Protein AF-A0A0K0DVA9-F1 (afdb_monomer)

InterPro domains:
  IPR033122 LETM1-like, ribosome-binding domain [PF07766] (66-154)
  IPR033122 LETM1-like, ribosome-binding domain [PS51758] (6-176)

Solvent-accessible surface area (backbone atoms only — not comparable to full-atom values): 10288 Å² total; per-residue (Å²): 130,87,85,52,63,71,67,64,74,41,54,86,74,47,52,65,68,62,49,42,40,53,51,25,53,49,46,51,54,37,43,71,75,27,40,68,63,52,56,71,66,48,50,64,41,91,93,66,62,67,52,36,56,74,89,70,69,43,78,94,44,44,50,66,63,38,67,89,71,47,52,74,66,50,49,49,37,53,34,56,56,73,67,49,64,74,78,65,34,64,60,53,51,43,53,50,34,51,49,51,50,52,51,48,52,53,46,64,76,63,66,46,70,89,74,53,52,61,65,56,45,52,50,56,32,54,75,62,55,49,81,58,63,68,83,61,51,63,66,58,53,44,50,56,51,49,56,48,57,75,47,43,76,84,40,58,38,92,93,34,37,40,53,40,67,39,46,43,50,43,50,66,33,70,84,129

Mean predicted aligned error: 5.8 Å

Nearest PDB structures (foldseek):
  4iwb-assembly2_B  TM=2.171E-01  e=3.497E+00  Aquifex aeolicus
  7uw5-assembly1_A  TM=2.021E-01  e=6.657E+00  Escherichia coli K-12

Radius of gyration: 16.28 Å; Cα contacts (8 Å, |Δi|>4): 177; chains: 1; bounding box: 36×49×38 Å

Secondary structure (DSSP, 8-state):
----HHHHHTGGG--HHHHHHHHHHHHHHHHHHHHHHHHHTPEEPTT--SSPPGGG--TTTEE---TTTS-HHHHHHHHHHHT--STTHHHHHHHHHHHHHHHHHHHHHHTGGGG--HHHHHHHHHHTT----TT--HHHHHHHHHHHHHHHTTT--TT-HHHHHHHHHHTT----

Structure (mmCIF, N/CA/C/O backbone):
data_AF-A0A0K0DVA9-F1
#
_entry.id   AF-A0A0K0DVA9-F1
#
loop_
_atom_site.group_PDB
_atom_site.id
_atom_site.type_symbol
_atom_site.label_atom_id
_atom_site.label_alt_id
_atom_site.label_comp_id
_atom_site.label_asym_id
_atom_site.label_entity_id
_atom_site.label_seq_id
_atom_site.pdbx_PDB_ins_code
_atom_site.Cartn_x
_atom_site.Cartn_y
_atom_site.Cartn_z
_atom_site.occupancy
_atom_site.B_iso_or_equiv
_atom_site.auth_seq_id
_atom_site.auth_comp_id
_atom_site.auth_asym_id
_atom_site.auth_atom_id
_atom_site.pdbx_PDB_model_num
ATOM 1 N N . MET A 1 1 ? 1.595 18.974 13.730 1.00 38.19 1 MET A N 1
ATOM 2 C CA . MET A 1 1 ? 1.922 19.084 12.291 1.00 38.19 1 MET A CA 1
ATOM 3 C C . MET A 1 1 ? 2.260 20.540 12.033 1.00 38.19 1 MET A C 1
ATOM 5 O O . MET A 1 1 ? 1.351 21.356 12.034 1.00 38.19 1 MET A O 1
ATOM 9 N N . PHE A 1 2 ? 3.544 20.889 11.923 1.00 44.44 2 PHE A N 1
ATOM 10 C CA . PHE A 1 2 ? 3.926 22.247 11.536 1.00 44.44 2 PHE A CA 1
ATOM 11 C C . PHE A 1 2 ? 3.482 22.457 10.085 1.00 44.44 2 PHE A C 1
ATOM 13 O O . PHE A 1 2 ? 4.069 21.904 9.155 1.00 44.44 2 PHE A O 1
ATOM 20 N N . LEU A 1 3 ? 2.392 23.202 9.897 1.00 43.81 3 LEU A N 1
ATOM 21 C CA . LEU A 1 3 ? 2.042 23.794 8.613 1.00 43.81 3 LEU A CA 1
ATOM 22 C C . LEU A 1 3 ? 3.129 24.820 8.314 1.00 43.81 3 LEU A C 1
ATOM 24 O O . LEU A 1 3 ? 3.062 25.955 8.760 1.00 43.81 3 LEU A O 1
ATOM 28 N N . ALA A 1 4 ? 4.170 24.393 7.615 1.00 56.69 4 ALA A N 1
ATOM 29 C CA . ALA A 1 4 ? 5.145 25.290 7.033 1.00 56.69 4 ALA A CA 1
ATOM 30 C C . ALA A 1 4 ? 4.758 25.419 5.551 1.00 56.69 4 ALA A C 1
ATOM 32 O O . ALA A 1 4 ? 5.0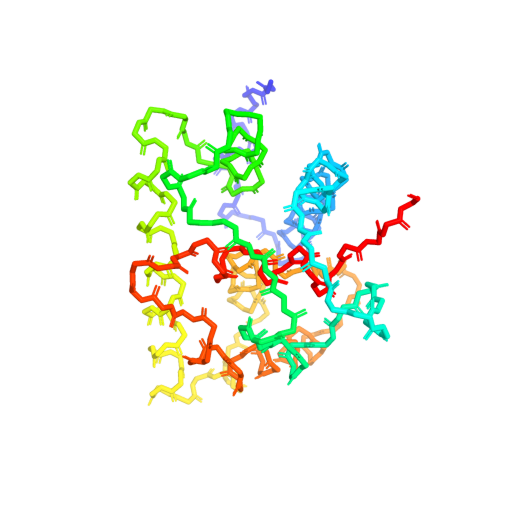95 24.535 4.757 1.00 56.69 4 ALA A O 1
ATOM 33 N N . PRO A 1 5 ? 3.996 26.468 5.169 1.00 53.94 5 PRO A N 1
ATOM 34 C CA . PRO A 1 5 ? 3.362 26.577 3.854 1.00 53.94 5 PRO A CA 1
ATOM 35 C C . PRO A 1 5 ? 4.372 26.452 2.718 1.00 53.94 5 PRO A C 1
ATOM 37 O O . PRO A 1 5 ? 4.086 25.821 1.704 1.00 53.94 5 PRO A O 1
ATOM 40 N N . LYS A 1 6 ? 5.601 26.939 2.944 1.00 53.50 6 LYS A N 1
ATOM 41 C CA . LYS A 1 6 ? 6.734 26.769 2.030 1.00 53.50 6 LYS A CA 1
ATOM 42 C C . LYS A 1 6 ? 6.943 25.308 1.621 1.00 53.50 6 LYS A C 1
ATOM 44 O O . LYS A 1 6 ? 7.202 25.066 0.456 1.00 53.50 6 LYS A O 1
ATOM 49 N N . TYR A 1 7 ? 6.773 24.319 2.501 1.00 53.47 7 TYR A N 1
ATOM 50 C CA . TYR A 1 7 ? 6.950 22.904 2.140 1.00 53.47 7 TYR A CA 1
ATOM 51 C C . TYR A 1 7 ? 5.747 22.281 1.437 1.00 53.47 7 TYR A C 1
ATOM 53 O O . TYR A 1 7 ? 5.920 21.267 0.770 1.00 53.47 7 TYR A O 1
ATOM 61 N N . VAL A 1 8 ? 4.540 22.830 1.601 1.00 55.47 8 VAL A N 1
ATOM 62 C CA . VAL A 1 8 ? 3.338 22.324 0.918 1.00 55.47 8 VAL A CA 1
ATOM 63 C C . VAL A 1 8 ? 3.253 22.926 -0.482 1.00 55.47 8 VAL A C 1
ATOM 65 O O . VAL A 1 8 ? 3.144 22.184 -1.453 1.00 55.47 8 VAL A O 1
ATOM 68 N N . PHE A 1 9 ? 3.416 24.246 -0.598 1.00 55.56 9 PHE A N 1
ATOM 69 C CA . PHE A 1 9 ? 3.362 24.953 -1.878 1.00 55.56 9 PHE A CA 1
ATOM 70 C C . PHE A 1 9 ? 4.538 24.624 -2.804 1.00 55.56 9 PHE A C 1
ATOM 72 O O . PHE A 1 9 ? 4.395 24.710 -4.019 1.00 55.56 9 PHE A O 1
ATOM 79 N N . THR A 1 10 ? 5.686 24.192 -2.269 1.00 66.12 10 THR A N 1
ATOM 80 C CA . THR A 1 10 ? 6.856 23.878 -3.108 1.00 66.12 10 THR A CA 1
ATOM 81 C C . THR A 1 10 ? 6.954 22.427 -3.561 1.00 66.12 10 THR A C 1
ATOM 83 O O . THR A 1 10 ? 7.874 22.117 -4.313 1.00 66.12 10 THR A O 1
ATOM 86 N N . ARG A 1 11 ? 6.039 21.525 -3.164 1.00 62.75 11 ARG A N 1
ATOM 87 C CA . ARG A 1 11 ? 6.163 20.096 -3.529 1.00 62.75 11 ARG A CA 1
ATOM 88 C C . ARG A 1 11 ? 6.167 19.865 -5.033 1.00 62.75 11 ARG A C 1
ATOM 90 O O . ARG A 1 11 ? 6.884 18.990 -5.506 1.00 62.75 11 ARG A O 1
ATOM 97 N N . HIS A 1 12 ? 5.411 20.672 -5.774 1.00 70.19 12 HIS A N 1
ATOM 98 C CA . HIS A 1 12 ? 5.399 20.641 -7.236 1.00 70.19 12 HIS A CA 1
ATOM 99 C C . HIS A 1 12 ? 6.783 20.920 -7.845 1.00 70.19 12 HIS A C 1
ATOM 101 O O . HIS A 1 12 ? 7.108 20.357 -8.884 1.00 70.19 12 HIS A O 1
ATOM 107 N N . PHE A 1 13 ? 7.620 21.706 -7.159 1.00 76.88 13 PHE A N 1
ATOM 108 C CA . PHE A 1 13 ? 8.982 22.057 -7.576 1.00 76.88 13 PHE A CA 1
ATOM 109 C C . PHE A 1 13 ? 10.061 21.138 -6.999 1.00 76.88 13 PHE A C 1
ATOM 111 O O . PHE A 1 13 ? 11.250 21.395 -7.177 1.00 76.88 13 PHE A O 1
ATOM 118 N N . TRP A 1 14 ? 9.696 20.088 -6.261 1.00 84.88 14 TRP A N 1
ATOM 119 C CA . TRP A 1 14 ? 10.706 19.163 -5.763 1.00 84.88 14 TRP A CA 1
ATOM 120 C C . TRP A 1 14 ? 11.313 18.376 -6.918 1.00 84.88 14 TRP A C 1
ATOM 122 O O . TRP A 1 14 ? 10.601 17.928 -7.818 1.00 84.88 14 TRP A O 1
ATOM 132 N N . SER A 1 15 ? 12.625 18.169 -6.863 1.00 89.62 15 SER A N 1
ATOM 133 C CA . SER A 1 15 ? 13.293 17.176 -7.697 1.00 89.62 15 SER A CA 1
ATOM 134 C C . SER A 1 15 ? 12.797 15.768 -7.344 1.00 89.62 15 SER A C 1
ATOM 136 O O . SER A 1 15 ? 12.274 15.537 -6.246 1.00 89.62 15 SER A O 1
ATOM 138 N N . THR A 1 16 ? 12.954 14.814 -8.263 1.00 90.44 16 THR A N 1
ATOM 139 C CA . THR A 1 16 ? 12.576 13.412 -8.025 1.00 90.44 16 THR A CA 1
ATOM 140 C C . THR A 1 16 ? 13.248 12.820 -6.778 1.00 90.44 16 THR A C 1
ATOM 142 O O . THR A 1 16 ? 12.508 12.285 -5.953 1.00 90.44 16 THR A O 1
ATOM 145 N N . PRO A 1 17 ? 14.565 13.008 -6.529 1.00 91.75 17 PRO A N 1
ATOM 146 C CA . PRO A 1 17 ? 15.204 12.493 -5.314 1.00 91.75 17 PRO A CA 1
ATOM 147 C C . PRO A 1 17 ? 14.587 13.047 -4.024 1.00 91.75 17 PRO A C 1
ATOM 149 O O . PRO A 1 17 ? 14.239 12.293 -3.124 1.00 91.75 17 PRO A O 1
ATOM 152 N N . LYS A 1 18 ? 14.339 14.361 -3.950 1.00 91.38 18 LYS A N 1
ATOM 153 C CA . LYS A 1 18 ? 13.722 14.978 -2.762 1.00 91.38 18 LYS A CA 1
ATOM 154 C C . LYS A 1 18 ? 12.281 14.508 -2.548 1.00 91.38 18 LYS A C 1
ATOM 156 O O . LYS A 1 18 ? 11.826 14.341 -1.418 1.00 91.38 18 LYS A O 1
ATOM 161 N N . TYR A 1 19 ? 11.540 14.318 -3.639 1.00 91.81 19 TYR A N 1
ATOM 162 C CA . TYR A 1 19 ? 10.183 13.781 -3.594 1.00 91.81 19 TYR A CA 1
ATOM 163 C C . TYR A 1 19 ? 10.160 12.342 -3.074 1.00 91.81 19 TYR A C 1
ATOM 165 O O . TYR A 1 19 ? 9.355 12.022 -2.198 1.00 91.81 19 TYR A O 1
ATOM 173 N N . LYS A 1 20 ? 11.075 11.510 -3.575 1.00 94.75 20 LYS A N 1
ATOM 174 C CA . LYS A 1 20 ? 11.264 10.129 -3.146 1.00 94.75 20 LYS A CA 1
ATOM 175 C C . LYS A 1 20 ? 11.619 10.042 -1.671 1.00 94.75 20 LYS A C 1
ATOM 177 O O . LYS A 1 20 ? 10.892 9.388 -0.933 1.00 94.75 20 LYS A O 1
ATOM 182 N N . GLU A 1 21 ? 12.642 10.777 -1.243 1.00 94.81 21 GLU A N 1
ATOM 183 C CA . GLU A 1 21 ? 13.087 10.859 0.149 1.00 94.81 21 GLU A CA 1
ATOM 184 C C . GLU A 1 21 ? 11.936 11.233 1.091 1.00 94.81 21 GLU A C 1
ATOM 186 O O . GLU A 1 21 ? 11.711 10.599 2.123 1.00 94.81 21 GLU A O 1
ATOM 191 N N . PHE A 1 22 ? 11.157 12.255 0.730 1.00 93.31 22 PHE A N 1
ATOM 192 C CA . PHE A 1 22 ? 10.027 12.671 1.549 1.00 93.31 22 PHE A CA 1
ATOM 193 C C . PHE A 1 22 ? 8.982 11.556 1.697 1.00 93.31 22 PHE A C 1
ATOM 195 O O . PHE A 1 22 ? 8.474 11.323 2.799 1.00 93.31 22 PHE A O 1
ATOM 202 N N . LEU A 1 23 ? 8.633 10.880 0.600 1.00 94.62 23 LEU A N 1
ATOM 203 C CA . LEU A 1 23 ? 7.619 9.830 0.622 1.00 94.62 23 LEU A CA 1
ATOM 204 C C . LEU A 1 23 ? 8.115 8.549 1.295 1.00 94.62 23 LEU A C 1
ATOM 206 O O . LEU A 1 23 ? 7.348 7.969 2.065 1.00 94.62 23 LEU A O 1
ATOM 210 N N . SER A 1 24 ? 9.371 8.146 1.088 1.00 95.75 24 SER A N 1
ATOM 211 C CA . SER A 1 24 ? 9.970 6.999 1.779 1.00 95.75 24 SER A CA 1
ATOM 212 C C . SER A 1 24 ? 9.996 7.234 3.288 1.00 95.75 24 SER A C 1
ATOM 214 O O . SER A 1 24 ? 9.497 6.409 4.053 1.00 95.75 24 SER A O 1
ATOM 216 N N . ASN A 1 25 ? 10.457 8.409 3.729 1.00 94.94 25 ASN A N 1
ATOM 217 C CA . ASN A 1 25 ? 10.484 8.774 5.147 1.00 94.94 25 ASN A CA 1
ATOM 218 C C . ASN A 1 25 ? 9.075 8.813 5.748 1.00 94.94 25 ASN A C 1
ATOM 220 O O . ASN A 1 25 ? 8.851 8.364 6.875 1.00 94.94 25 ASN A O 1
ATOM 224 N N . ASN A 1 26 ? 8.096 9.313 4.989 1.00 94.56 26 ASN A N 1
ATOM 225 C CA . ASN A 1 26 ? 6.705 9.302 5.417 1.00 94.56 26 ASN A CA 1
ATOM 226 C C . ASN A 1 26 ? 6.162 7.872 5.578 1.00 94.56 26 ASN A C 1
ATOM 228 O O . ASN A 1 26 ? 5.518 7.591 6.588 1.00 94.56 26 ASN A O 1
ATOM 232 N N . LEU A 1 27 ? 6.435 6.970 4.629 1.00 95.06 27 LEU A N 1
ATOM 233 C CA . LEU A 1 27 ? 6.021 5.567 4.712 1.00 95.06 27 LEU A CA 1
ATOM 234 C C . LEU A 1 27 ? 6.652 4.864 5.912 1.00 95.06 27 LEU A C 1
ATOM 236 O O . LEU A 1 27 ? 5.926 4.228 6.674 1.00 95.06 27 LEU A O 1
ATOM 240 N N . ILE A 1 28 ? 7.960 5.026 6.120 1.00 93.44 28 ILE A N 1
ATOM 241 C CA . ILE A 1 28 ? 8.683 4.444 7.260 1.00 93.44 28 ILE A CA 1
ATOM 242 C C . ILE A 1 28 ? 8.073 4.936 8.574 1.00 93.44 28 ILE A C 1
ATOM 244 O O . ILE A 1 28 ? 7.666 4.128 9.407 1.00 93.44 28 ILE A O 1
ATOM 248 N N . SER A 1 29 ? 7.914 6.253 8.728 1.00 93.88 29 SER A N 1
ATOM 249 C CA . SER A 1 29 ? 7.354 6.856 9.942 1.00 93.88 29 SER A CA 1
ATOM 250 C C . SER A 1 29 ? 5.936 6.355 10.244 1.00 93.88 29 SER A C 1
ATOM 252 O O . SER A 1 29 ? 5.616 6.024 11.391 1.00 93.88 29 SER A O 1
ATOM 254 N N . LYS A 1 30 ? 5.070 6.263 9.224 1.00 93.75 30 LYS A N 1
ATOM 255 C CA . LYS A 1 30 ? 3.702 5.746 9.392 1.00 93.75 30 LYS A CA 1
ATOM 256 C C . LYS A 1 30 ? 3.669 4.257 9.692 1.00 93.75 30 LYS A C 1
ATOM 258 O O . LYS A 1 30 ? 2.843 3.843 10.501 1.00 93.75 30 LYS A O 1
ATOM 263 N N . SER A 1 31 ? 4.563 3.486 9.088 1.00 92.00 31 SER A N 1
ATOM 264 C CA . SER A 1 31 ? 4.685 2.051 9.338 1.00 92.00 31 SER A CA 1
ATOM 265 C C . SER A 1 31 ? 5.120 1.800 10.780 1.00 92.00 31 SER A C 1
ATOM 267 O O . SER A 1 31 ? 4.398 1.148 11.526 1.00 92.00 31 SER A O 1
ATOM 269 N N . GLN A 1 32 ? 6.200 2.440 11.236 1.00 90.94 32 GLN A N 1
ATOM 270 C CA . GLN A 1 32 ? 6.688 2.333 12.618 1.00 90.94 32 GLN A CA 1
ATOM 271 C C . GLN A 1 32 ? 5.629 2.726 13.659 1.00 90.94 32 GLN A C 1
ATOM 273 O O . GLN A 1 32 ? 5.500 2.078 14.690 1.00 90.94 32 GLN A O 1
ATOM 278 N N . SER A 1 33 ? 4.831 3.761 13.378 1.00 93.31 33 SER A N 1
ATOM 279 C CA . SER A 1 33 ? 3.822 4.257 14.325 1.00 93.31 33 SER A CA 1
ATOM 280 C C . SER A 1 33 ? 2.599 3.344 14.478 1.00 93.31 33 SER A C 1
ATOM 282 O O . SER A 1 33 ? 1.816 3.527 15.414 1.00 93.31 33 SER A O 1
ATOM 284 N N . HIS A 1 34 ? 2.339 2.445 13.522 1.00 94.69 34 HIS A N 1
ATOM 285 C CA . HIS A 1 34 ? 1.040 1.768 13.419 1.00 94.69 34 HIS A CA 1
ATOM 286 C C . HIS A 1 34 ? 1.122 0.261 13.164 1.00 94.69 34 HIS A C 1
ATOM 288 O O . HIS A 1 34 ? 0.149 -0.435 13.448 1.00 94.69 34 HIS A O 1
ATOM 294 N N . PHE A 1 35 ? 2.251 -0.265 12.682 1.00 92.81 35 PHE A N 1
ATOM 295 C CA . PHE A 1 35 ? 2.398 -1.688 12.379 1.00 92.81 35 PHE A CA 1
ATOM 296 C C . PHE A 1 35 ? 2.176 -2.566 13.600 1.00 92.81 35 PHE A C 1
ATOM 298 O O . PHE A 1 35 ? 1.404 -3.505 13.494 1.00 92.81 35 PHE A O 1
ATOM 305 N N . THR A 1 36 ? 2.746 -2.245 14.763 1.00 91.56 36 THR A N 1
ATOM 306 C CA . THR A 1 36 ? 2.579 -3.069 15.973 1.00 91.56 36 THR A CA 1
ATOM 307 C C . THR A 1 36 ? 1.105 -3.295 16.317 1.00 91.56 36 THR A C 1
ATOM 309 O O . THR A 1 36 ? 0.672 -4.436 16.466 1.00 91.56 36 THR A O 1
ATOM 312 N N . SER A 1 37 ? 0.311 -2.220 16.359 1.00 93.00 37 SER A N 1
ATOM 313 C CA . SER A 1 37 ? -1.125 -2.293 16.652 1.00 93.00 37 SER A CA 1
ATOM 314 C C . SER A 1 37 ? -1.930 -2.990 15.556 1.00 93.00 37 SER A C 1
ATOM 316 O O . SER A 1 37 ? -2.931 -3.637 15.839 1.00 93.00 37 SER A O 1
ATOM 318 N N . LEU A 1 38 ? -1.529 -2.850 14.291 1.00 95.12 38 LEU A N 1
ATOM 319 C CA . LEU A 1 38 ? -2.232 -3.498 13.185 1.00 95.12 38 LEU A CA 1
ATOM 320 C C . LEU A 1 38 ? -1.882 -4.988 13.115 1.00 95.12 38 LEU A C 1
ATOM 322 O O . LEU A 1 38 ? -2.770 -5.811 12.933 1.00 95.12 38 LEU A O 1
ATOM 326 N N . LEU A 1 39 ? -0.625 -5.363 13.334 1.00 93.12 39 LEU A N 1
ATOM 327 C CA . LEU A 1 39 ? -0.155 -6.748 13.314 1.00 93.12 39 LEU A CA 1
ATOM 328 C C . LEU A 1 39 ? -0.681 -7.579 14.487 1.00 93.12 39 LEU A C 1
ATOM 330 O O . LEU A 1 39 ? -0.858 -8.789 14.328 1.00 93.12 39 LEU A O 1
ATOM 334 N N . SER A 1 40 ? -0.945 -6.963 15.643 1.00 91.12 40 SER A N 1
ATOM 335 C CA . SER A 1 40 ? -1.552 -7.655 16.788 1.00 91.12 40 SER A CA 1
ATOM 336 C C . SER A 1 40 ? -3.000 -8.082 16.522 1.00 91.12 40 SER A C 1
ATOM 338 O O . SER A 1 40 ? -3.456 -9.069 17.092 1.00 91.12 40 SER A O 1
ATOM 340 N N . SER A 1 41 ? -3.698 -7.395 15.609 1.00 87.88 41 SER A N 1
ATOM 341 C CA . SER A 1 41 ? -5.081 -7.709 15.214 1.00 87.88 41 SER A CA 1
ATOM 342 C C . SER A 1 41 ? -5.214 -8.826 14.165 1.00 87.88 41 SER A C 1
ATOM 344 O O . SER A 1 41 ? -6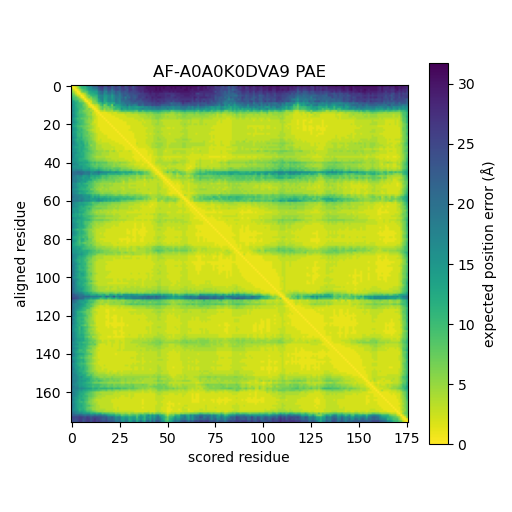.325 -9.245 13.851 1.00 87.88 41 SER A O 1
ATOM 346 N N . ILE A 1 42 ? -4.100 -9.328 13.616 1.00 89.69 42 ILE A N 1
ATOM 347 C CA . ILE A 1 42 ? -4.094 -10.326 12.536 1.00 89.69 42 ILE A CA 1
ATOM 348 C C . ILE A 1 42 ? -3.806 -11.714 13.103 1.00 89.69 42 ILE A C 1
ATOM 350 O O . ILE A 1 42 ? -2.807 -11.916 13.803 1.00 89.69 42 ILE A O 1
ATOM 354 N N . LYS A 1 43 ? -4.618 -12.699 12.7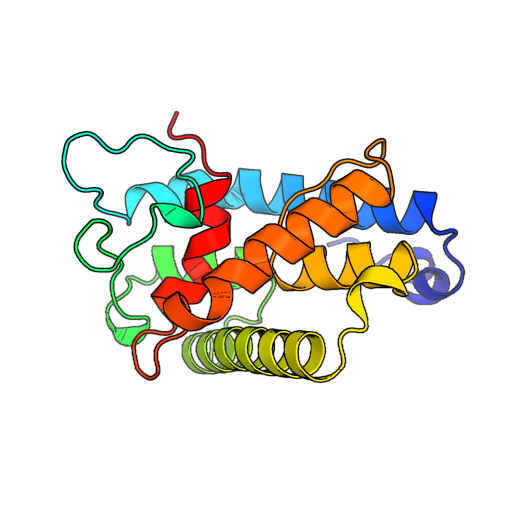06 1.00 89.12 43 LYS A N 1
ATOM 355 C CA . LYS A 1 43 ? -4.344 -14.117 12.973 1.00 89.12 43 LYS A CA 1
ATOM 356 C C . LYS A 1 43 ? -3.773 -14.774 11.720 1.00 89.12 43 LYS A C 1
ATOM 358 O O . LYS A 1 43 ? -4.392 -14.747 10.657 1.00 89.12 43 LYS A O 1
ATOM 363 N N . LEU A 1 44 ? -2.586 -15.355 11.860 1.00 89.19 44 LEU A N 1
ATOM 364 C CA . LEU A 1 44 ? -1.913 -16.112 10.808 1.00 89.19 44 LEU A CA 1
ATOM 365 C C . LEU A 1 44 ? -2.103 -17.601 11.075 1.00 89.19 44 LEU A C 1
ATOM 367 O O . LEU A 1 44 ? -2.088 -18.027 12.231 1.00 89.19 44 LEU A O 1
ATOM 371 N N . LYS A 1 45 ? -2.271 -18.385 10.013 1.00 87.94 45 LYS A N 1
ATOM 372 C CA . LYS A 1 45 ? -2.223 -19.842 10.108 1.00 87.94 45 LYS A CA 1
ATOM 373 C C . LYS A 1 45 ? -0.825 -20.302 10.542 1.00 87.94 45 LYS A C 1
ATOM 375 O O . LYS A 1 45 ? 0.172 -19.644 10.243 1.00 87.94 45 LYS A O 1
ATOM 380 N N . GLU A 1 46 ? -0.761 -21.440 11.229 1.00 81.06 46 GLU A N 1
ATOM 381 C CA . GLU A 1 46 ? 0.495 -22.069 11.644 1.00 81.06 46 GLU A CA 1
ATOM 382 C C . GLU A 1 46 ? 1.473 -22.230 10.468 1.00 81.06 46 GLU A C 1
ATOM 384 O O . GLU A 1 46 ? 1.083 -22.605 9.360 1.00 81.06 46 GLU A O 1
ATOM 389 N N . GLY A 1 47 ? 2.747 -21.921 10.718 1.00 82.75 47 GLY A N 1
ATOM 390 C CA . GLY A 1 47 ? 3.830 -21.995 9.733 1.00 82.75 47 GLY A CA 1
ATOM 391 C C . GLY A 1 47 ? 4.075 -20.717 8.925 1.00 82.75 47 GLY A C 1
ATOM 392 O O . GLY A 1 47 ? 5.108 -20.627 8.268 1.00 82.75 47 GLY A O 1
ATOM 393 N N . LEU A 1 48 ? 3.189 -19.716 8.989 1.00 86.94 48 LEU A N 1
ATOM 394 C CA . LEU A 1 48 ? 3.438 -18.411 8.373 1.00 86.94 48 LEU A CA 1
ATOM 395 C C . LEU A 1 48 ? 4.085 -17.446 9.363 1.00 86.94 48 LEU A C 1
ATOM 397 O O . LEU A 1 48 ? 3.556 -17.184 10.444 1.00 86.94 48 LEU A O 1
ATOM 401 N N . SER A 1 49 ? 5.210 -16.871 8.953 1.00 87.12 49 SER A N 1
ATOM 402 C CA . SER A 1 49 ? 5.880 -15.776 9.644 1.00 87.12 49 SER A CA 1
ATOM 403 C C . SER A 1 49 ? 5.830 -14.510 8.796 1.00 87.12 49 SER A C 1
ATOM 405 O O . SER A 1 49 ? 5.681 -14.548 7.577 1.00 87.12 49 SER A O 1
ATOM 407 N N . LEU A 1 50 ? 5.905 -13.366 9.468 1.00 89.19 50 LEU A N 1
ATOM 408 C CA . LEU A 1 50 ? 6.002 -12.072 8.806 1.00 89.19 50 LEU A CA 1
ATOM 409 C C . LEU A 1 50 ? 7.479 -11.740 8.530 1.00 89.19 50 LEU A C 1
ATOM 411 O O . LEU A 1 50 ? 8.323 -12.096 9.357 1.00 89.19 50 LEU A O 1
ATOM 415 N N . PRO A 1 51 ? 7.794 -11.017 7.442 1.00 91.50 51 PRO A N 1
ATOM 416 C CA . PRO A 1 51 ? 6.881 -10.570 6.386 1.00 91.50 51 PRO A CA 1
ATOM 417 C C . PRO A 1 51 ? 6.467 -11.710 5.438 1.00 91.50 51 PRO A C 1
ATOM 419 O O . PRO A 1 51 ? 7.272 -12.574 5.101 1.00 91.50 51 PRO A O 1
ATOM 422 N N . ILE A 1 52 ? 5.216 -11.684 4.972 1.00 91.50 52 ILE A N 1
ATOM 423 C CA . ILE A 1 52 ? 4.652 -12.700 4.064 1.00 91.50 52 ILE A CA 1
ATOM 424 C C . ILE A 1 52 ? 4.779 -12.220 2.616 1.00 91.50 52 ILE A C 1
ATOM 426 O O . ILE A 1 52 ? 4.469 -11.066 2.316 1.00 91.50 52 ILE A O 1
ATOM 430 N N . LYS A 1 53 ? 5.176 -13.093 1.683 1.00 90.19 53 LYS A N 1
ATOM 431 C CA . LYS A 1 53 ? 5.198 -12.731 0.255 1.00 90.19 53 LYS A CA 1
ATOM 432 C C . LYS A 1 53 ? 3.783 -12.505 -0.267 1.00 90.19 53 LYS A C 1
ATOM 434 O O . LYS A 1 53 ? 2.866 -13.245 0.083 1.00 90.19 53 LYS A O 1
ATOM 439 N N . VAL A 1 54 ? 3.597 -11.562 -1.194 1.00 89.75 54 VAL A N 1
ATOM 440 C CA . VAL A 1 54 ? 2.262 -11.266 -1.762 1.00 89.75 54 VAL A CA 1
ATOM 441 C C . VAL A 1 54 ? 1.609 -12.525 -2.357 1.00 89.75 54 VAL A C 1
ATOM 443 O O . VAL A 1 54 ? 0.408 -12.739 -2.221 1.00 89.75 54 VAL A O 1
ATOM 446 N N . SER A 1 55 ? 2.414 -13.414 -2.945 1.00 88.75 55 SER A N 1
ATOM 447 C CA . SER A 1 55 ? 1.985 -14.702 -3.507 1.00 88.75 55 SER A CA 1
ATOM 448 C C . SER A 1 55 ? 1.388 -15.693 -2.497 1.00 88.75 55 SER A C 1
ATOM 450 O O . SER A 1 55 ? 0.647 -16.598 -2.885 1.00 88.75 55 SER A O 1
ATOM 452 N N . GLU A 1 56 ? 1.747 -15.570 -1.220 1.00 89.06 56 GLU A N 1
ATOM 453 C CA . GLU A 1 56 ? 1.360 -16.483 -0.135 1.00 89.06 56 GLU A CA 1
ATOM 454 C C . GLU A 1 56 ? 0.096 -16.010 0.601 1.00 89.06 56 GLU A C 1
ATOM 456 O O . GLU A 1 56 ? -0.530 -16.787 1.328 1.00 89.06 56 GLU A O 1
ATOM 461 N N . ILE A 1 57 ? -0.315 -14.760 0.367 1.00 89.38 57 ILE A N 1
ATOM 462 C CA . ILE A 1 57 ? -1.501 -14.145 0.963 1.00 89.38 57 ILE A CA 1
ATOM 463 C C . ILE A 1 57 ? -2.762 -14.743 0.333 1.00 89.38 57 ILE A C 1
ATOM 465 O O . ILE A 1 57 ? -3.049 -14.565 -0.852 1.00 89.38 57 ILE A O 1
ATOM 469 N N . LYS A 1 58 ? -3.527 -15.469 1.150 1.00 85.00 58 LYS A N 1
ATOM 470 C CA . LYS A 1 58 ? -4.792 -16.121 0.790 1.00 85.00 58 LYS A CA 1
ATOM 471 C C . LYS A 1 58 ? -5.754 -16.055 1.979 1.00 85.00 58 LYS A C 1
ATOM 473 O O . LYS A 1 58 ? -5.302 -16.097 3.122 1.00 85.00 58 LYS A O 1
ATOM 478 N N . ASP A 1 59 ? -7.063 -16.032 1.720 1.00 79.25 59 ASP A N 1
ATOM 479 C CA . ASP A 1 59 ? -8.097 -15.952 2.777 1.00 79.25 59 ASP A CA 1
ATOM 480 C C . ASP A 1 59 ? -8.032 -17.111 3.771 1.00 79.25 59 ASP A C 1
ATOM 482 O O . ASP A 1 59 ? -8.360 -16.964 4.941 1.00 79.25 59 ASP A O 1
ATOM 486 N N . ASN A 1 60 ? -7.606 -18.285 3.307 1.00 84.75 60 ASN A N 1
ATOM 487 C CA . ASN A 1 60 ? -7.524 -19.484 4.136 1.00 84.75 60 ASN A CA 1
ATOM 488 C C . ASN A 1 60 ? -6.297 -19.511 5.062 1.00 84.75 60 ASN A C 1
ATOM 490 O O . ASN A 1 60 ? -6.187 -20.397 5.910 1.00 84.75 60 ASN A O 1
ATOM 494 N N . ASN A 1 61 ? -5.369 -18.574 4.877 1.00 87.94 61 ASN A N 1
ATOM 495 C CA . ASN A 1 61 ? -4.095 -18.521 5.580 1.00 87.94 61 ASN A CA 1
ATOM 496 C C . ASN A 1 61 ? -3.991 -17.313 6.519 1.00 87.94 61 ASN A C 1
ATOM 498 O O . ASN A 1 61 ? -3.166 -17.320 7.435 1.00 87.94 61 ASN A O 1
ATOM 502 N N . ILE A 1 62 ? -4.797 -16.275 6.281 1.00 89.81 62 ILE A N 1
ATOM 503 C CA . ILE A 1 62 ? -4.731 -15.001 6.992 1.00 89.81 62 ILE A CA 1
ATOM 504 C C . ILE A 1 62 ? -6.146 -14.538 7.307 1.00 89.81 62 ILE A C 1
ATOM 506 O O . ILE A 1 62 ? -6.948 -14.315 6.403 1.00 89.81 62 ILE A O 1
ATOM 510 N N . PHE A 1 63 ? -6.424 -14.338 8.592 1.00 90.44 63 PHE A N 1
ATOM 511 C CA . PHE A 1 63 ? -7.713 -13.848 9.060 1.00 90.44 63 PHE A CA 1
ATOM 512 C C . PHE A 1 63 ? -7.589 -12.389 9.490 1.00 90.44 63 PHE A C 1
ATOM 514 O O . PHE A 1 63 ? -6.844 -12.057 10.419 1.00 90.44 63 PHE A O 1
ATOM 521 N N . ILE A 1 64 ? -8.341 -11.533 8.803 1.00 92.25 64 ILE A N 1
ATOM 522 C CA . ILE A 1 64 ? -8.486 -10.105 9.079 1.00 92.25 64 ILE A CA 1
ATOM 523 C C . ILE A 1 64 ? -9.984 -9.829 9.180 1.00 92.25 64 ILE A C 1
ATOM 525 O O . ILE A 1 64 ? -10.737 -10.219 8.288 1.00 92.25 64 ILE A O 1
ATOM 529 N N . SER A 1 65 ? -10.412 -9.181 10.262 1.00 93.44 65 SER A N 1
ATOM 530 C CA . SER A 1 65 ? -11.814 -8.794 10.452 1.00 93.44 65 SER A CA 1
ATOM 531 C C . SER A 1 65 ? -12.281 -7.842 9.350 1.00 93.44 65 SER A C 1
ATOM 533 O O . SER A 1 65 ? -11.485 -7.067 8.804 1.00 93.44 65 SER A O 1
ATOM 535 N N . LYS A 1 66 ? -13.579 -7.847 9.045 1.00 95.81 66 LYS A N 1
ATOM 536 C CA . LYS A 1 66 ? -14.161 -6.819 8.169 1.00 95.81 66 LYS A CA 1
ATOM 537 C C . LYS A 1 66 ? -14.078 -5.450 8.833 1.00 95.81 66 LYS A C 1
ATOM 539 O O . LYS A 1 66 ? -14.000 -5.358 10.055 1.00 95.81 66 LYS A O 1
ATOM 544 N N . LEU A 1 67 ? -14.121 -4.379 8.042 1.00 96.69 67 LEU A N 1
ATOM 545 C CA . LEU A 1 67 ? -13.984 -3.011 8.555 1.00 96.69 67 LEU A CA 1
ATOM 546 C C . LEU A 1 67 ? -15.036 -2.664 9.623 1.00 96.69 67 LEU A C 1
ATOM 548 O O . LEU A 1 67 ? -14.728 -1.951 10.571 1.00 96.69 67 LEU A O 1
ATOM 552 N N . GLU A 1 68 ? -16.255 -3.180 9.492 1.00 95.06 68 GLU A N 1
ATOM 553 C CA . GLU A 1 68 ? -17.367 -2.983 10.428 1.00 95.06 68 GLU A CA 1
ATOM 554 C C . GLU A 1 68 ? -17.195 -3.746 11.748 1.00 95.06 68 GLU A C 1
ATOM 556 O O . GLU A 1 68 ? -17.794 -3.381 12.755 1.00 95.06 68 GLU A O 1
ATOM 561 N N . GLU A 1 69 ? -16.380 -4.799 11.736 1.00 95.44 69 GLU A N 1
ATOM 562 C CA . GLU A 1 69 ? -16.129 -5.690 12.873 1.00 95.44 69 GLU A CA 1
ATOM 563 C C . GLU A 1 69 ? -14.845 -5.311 13.628 1.00 95.44 69 GLU A C 1
ATOM 565 O O . GLU A 1 69 ? -14.567 -5.852 14.698 1.00 95.44 69 GLU A O 1
ATOM 570 N N . MET A 1 70 ? -14.040 -4.400 13.072 1.00 95.56 70 MET A N 1
ATOM 571 C CA . MET A 1 70 ? -12.813 -3.922 13.702 1.00 95.56 70 MET A CA 1
ATOM 572 C C .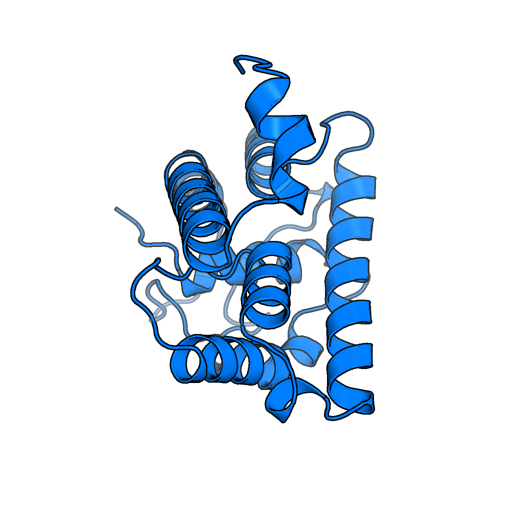 MET A 1 70 ? -13.115 -3.067 14.929 1.00 95.56 70 MET A C 1
ATOM 574 O O . MET A 1 70 ? -13.997 -2.204 14.922 1.00 95.56 70 MET A O 1
ATOM 578 N N . ASP A 1 71 ? -12.310 -3.240 15.974 1.00 94.75 71 ASP A N 1
ATOM 579 C CA . ASP A 1 71 ? -12.379 -2.357 17.128 1.00 94.75 71 ASP A CA 1
ATOM 580 C C . ASP A 1 71 ? -11.896 -0.930 16.788 1.00 94.75 71 ASP A C 1
ATOM 582 O O . ASP A 1 71 ? -11.246 -0.656 15.771 1.00 94.75 71 ASP A O 1
ATOM 586 N N . ARG A 1 72 ? -12.214 0.022 17.673 1.00 93.88 72 ARG A N 1
ATOM 587 C CA . ARG A 1 72 ? -11.883 1.442 17.471 1.00 93.88 72 ARG A CA 1
ATOM 588 C C . ARG A 1 72 ? -10.380 1.700 17.366 1.00 93.88 72 ARG A C 1
ATOM 590 O O . ARG A 1 72 ? -9.983 2.619 16.650 1.00 93.88 72 ARG A O 1
ATOM 597 N N . ASN A 1 73 ? -9.559 0.935 18.081 1.00 94.62 73 ASN A N 1
ATOM 598 C CA . ASN A 1 73 ? -8.111 1.093 18.073 1.00 94.62 73 ASN A CA 1
ATOM 599 C C . ASN A 1 73 ? -7.528 0.618 16.734 1.00 94.62 73 ASN A C 1
ATOM 601 O O . ASN A 1 73 ? -6.770 1.349 16.094 1.00 94.62 73 ASN A O 1
ATOM 605 N N . GLN A 1 74 ? -7.955 -0.552 16.260 1.00 95.38 74 GLN A N 1
ATOM 606 C CA . GLN A 1 74 ? -7.593 -1.089 14.951 1.00 95.38 74 GLN A CA 1
ATOM 607 C C . GLN A 1 74 ? -7.991 -0.122 13.825 1.00 95.38 74 GLN A C 1
ATOM 609 O O . GLN A 1 74 ? -7.149 0.262 13.008 1.00 95.38 74 GLN A O 1
ATOM 614 N N . LEU A 1 75 ? -9.238 0.365 13.835 1.00 96.62 75 LEU A N 1
ATOM 615 C CA . LEU A 1 75 ? -9.720 1.359 12.871 1.00 96.62 75 LEU A CA 1
ATOM 616 C C . LEU A 1 75 ? -8.913 2.655 12.920 1.00 96.62 75 LEU A C 1
ATOM 618 O O . LEU A 1 75 ? -8.540 3.192 11.875 1.00 96.62 75 LEU A O 1
ATOM 622 N N . TYR A 1 76 ? -8.620 3.164 14.119 1.00 96.56 76 TYR A N 1
ATOM 623 C CA . TYR A 1 76 ? -7.806 4.364 14.289 1.00 96.56 76 TYR A CA 1
ATOM 624 C C . TYR A 1 76 ? -6.438 4.200 13.622 1.00 96.56 76 TYR A C 1
ATOM 626 O O . TYR A 1 76 ? -6.046 5.043 12.808 1.00 96.56 76 TYR A O 1
ATOM 634 N N . HIS A 1 77 ? -5.735 3.109 13.923 1.00 97.31 77 HIS A N 1
ATOM 635 C CA . HIS A 1 77 ? -4.416 2.847 13.363 1.00 97.31 77 HIS A CA 1
ATOM 636 C C . HIS A 1 77 ? -4.458 2.671 11.846 1.00 97.31 77 HIS A C 1
ATOM 638 O O . HIS A 1 77 ? -3.604 3.228 11.155 1.00 97.31 77 HIS A O 1
ATOM 644 N N . LEU A 1 78 ? -5.478 1.997 11.312 1.00 97.56 78 LEU A N 1
ATOM 645 C CA . LEU A 1 78 ? -5.629 1.806 9.872 1.00 97.56 78 LEU A CA 1
ATOM 646 C C . LEU A 1 78 ? -5.890 3.143 9.162 1.00 97.56 78 LEU A C 1
ATOM 648 O O . LEU A 1 78 ? -5.234 3.474 8.171 1.00 97.56 78 LEU A O 1
ATOM 652 N N . LEU A 1 79 ? -6.775 3.976 9.716 1.00 97.81 79 LEU A N 1
ATOM 653 C CA . LEU A 1 79 ? -7.040 5.326 9.215 1.00 97.81 79 LEU A CA 1
ATOM 654 C C . LEU A 1 79 ? -5.786 6.200 9.238 1.00 97.81 79 LEU A C 1
ATOM 656 O O . LEU A 1 79 ? -5.507 6.895 8.261 1.00 97.81 79 LEU A O 1
ATOM 660 N N . ARG A 1 80 ? -5.014 6.186 10.333 1.00 96.38 80 ARG A N 1
ATOM 661 C CA . ARG A 1 80 ? -3.780 6.981 10.434 1.00 96.38 80 ARG A CA 1
ATOM 662 C C . ARG A 1 80 ? -2.681 6.464 9.507 1.00 96.38 80 ARG A C 1
ATOM 664 O O . ARG A 1 80 ? -1.985 7.290 8.911 1.00 96.38 80 ARG A O 1
ATOM 671 N N . PHE A 1 81 ? -2.568 5.148 9.335 1.00 96.56 81 PHE A N 1
ATOM 672 C CA . PHE A 1 81 ? -1.642 4.521 8.394 1.00 96.56 81 PHE A CA 1
ATOM 673 C C . PHE A 1 81 ? -1.919 4.981 6.958 1.00 96.56 81 PHE A C 1
ATOM 675 O O . PHE A 1 81 ? -1.021 5.465 6.265 1.00 96.56 81 PHE A O 1
ATOM 682 N N . TYR A 1 82 ? -3.191 4.979 6.551 1.00 96.69 82 TYR A N 1
ATOM 683 C CA . TYR A 1 82 ? -3.603 5.517 5.255 1.00 96.69 82 TYR A CA 1
ATOM 684 C C . TYR A 1 82 ? -3.710 7.045 5.205 1.00 96.69 82 TYR A C 1
ATOM 686 O O . TYR A 1 82 ? -3.881 7.591 4.115 1.00 96.69 82 TYR A O 1
ATOM 694 N N . GLN A 1 83 ? -3.497 7.742 6.324 1.00 95.75 83 GLN A N 1
ATOM 695 C CA . GLN A 1 83 ? -3.602 9.201 6.462 1.00 95.75 83 GLN A CA 1
ATOM 696 C C . GLN A 1 83 ? -4.986 9.745 6.078 1.00 95.75 83 GLN A C 1
ATOM 698 O O . GLN A 1 83 ? -5.113 10.821 5.498 1.00 95.75 83 GLN A O 1
ATOM 703 N N . LEU A 1 84 ? -6.031 9.000 6.426 1.00 96.00 84 LEU A N 1
ATOM 704 C CA . LEU A 1 84 ? -7.422 9.360 6.188 1.00 96.00 84 LEU A CA 1
ATOM 705 C C . LEU A 1 84 ? -8.005 10.101 7.393 1.00 96.00 84 LEU A C 1
ATOM 707 O O . LEU A 1 84 ? -7.582 9.932 8.537 1.00 96.00 84 LEU A O 1
ATOM 711 N N . SER A 1 85 ? -8.994 10.953 7.146 1.00 92.00 85 SER A N 1
ATOM 712 C CA . SER A 1 85 ? -9.754 11.618 8.210 1.00 92.00 85 SER A CA 1
ATOM 713 C C . SER A 1 85 ? -10.621 10.597 8.968 1.00 92.00 85 SER A C 1
ATOM 715 O O . SER A 1 85 ? -11.134 9.677 8.334 1.00 92.00 85 SER A O 1
ATOM 717 N N . PRO A 1 86 ? -10.785 10.726 10.300 1.00 89.56 86 PRO A N 1
ATOM 718 C CA . PRO A 1 86 ? -11.579 9.769 11.067 1.00 89.56 86 PRO A CA 1
ATOM 719 C C . PRO A 1 86 ? -13.090 9.938 10.848 1.00 89.56 86 PRO A C 1
ATOM 721 O O . PRO A 1 86 ? -13.849 9.000 11.075 1.00 89.56 86 PRO A O 1
ATOM 724 N N . PHE A 1 87 ? -13.532 11.104 10.364 1.00 91.31 87 PHE A N 1
ATOM 725 C CA . PHE A 1 87 ? -14.928 11.351 10.011 1.00 91.31 87 PHE A CA 1
ATOM 726 C C . PHE A 1 87 ? -15.319 10.500 8.797 1.00 91.31 87 PHE A C 1
ATOM 728 O O . PHE A 1 87 ? -14.695 10.631 7.736 1.00 91.31 87 PHE A O 1
ATOM 735 N N . ASN A 1 88 ? -16.337 9.649 8.962 1.00 92.69 88 ASN A N 1
ATOM 736 C CA . ASN A 1 88 ? -16.747 8.608 8.009 1.00 92.69 88 ASN A CA 1
ATOM 737 C C . ASN A 1 88 ? -15.592 7.661 7.638 1.00 92.69 88 ASN A C 1
ATOM 739 O O . ASN A 1 88 ? -15.368 7.344 6.470 1.00 92.69 88 ASN A O 1
ATOM 743 N N . GLY A 1 89 ? -14.815 7.249 8.646 1.00 94.56 89 GLY A N 1
ATOM 744 C CA . GLY A 1 89 ? -13.581 6.492 8.456 1.00 94.56 89 GLY A CA 1
ATOM 745 C C . GLY A 1 89 ? -13.754 5.174 7.696 1.00 94.56 89 GLY A C 1
ATOM 746 O O . GLY A 1 89 ? -12.999 4.925 6.761 1.00 94.56 89 GLY A O 1
ATOM 747 N N . ILE A 1 90 ? -14.761 4.361 8.043 1.00 96.69 90 ILE A N 1
ATOM 748 C CA . ILE A 1 90 ? -15.032 3.083 7.356 1.00 96.69 90 ILE A CA 1
ATOM 749 C C . ILE A 1 90 ? -15.304 3.323 5.868 1.00 96.69 90 ILE A C 1
ATOM 751 O O . ILE A 1 90 ? -14.656 2.708 5.026 1.00 96.69 90 ILE A O 1
ATOM 755 N N . THR A 1 91 ? -16.183 4.273 5.534 1.00 97.06 91 THR A N 1
ATOM 756 C CA . THR A 1 91 ? -16.482 4.642 4.142 1.00 97.06 91 THR A CA 1
ATOM 757 C C . THR A 1 91 ? -15.216 5.036 3.384 1.00 97.06 91 THR A C 1
ATOM 759 O O . THR A 1 91 ? -14.950 4.498 2.316 1.00 97.06 91 THR A O 1
ATOM 762 N N . LYS A 1 92 ? -14.366 5.886 3.971 1.00 97.25 92 LYS A N 1
ATOM 763 C CA . LYS A 1 92 ? -13.101 6.307 3.344 1.00 97.25 92 LYS A CA 1
ATOM 764 C C . LYS A 1 92 ? -12.102 5.168 3.167 1.00 97.25 92 LYS A C 1
ATOM 766 O O . LYS A 1 92 ? -11.314 5.186 2.225 1.00 97.25 92 LYS A O 1
ATOM 771 N N . LEU A 1 93 ? -12.093 4.196 4.076 1.00 97.94 93 LEU A N 1
ATOM 772 C CA . LEU A 1 93 ? -11.262 3.001 3.947 1.00 97.94 93 LEU A CA 1
ATOM 773 C C . LEU A 1 93 ? -11.754 2.120 2.793 1.00 97.94 93 LEU A C 1
ATOM 775 O O . LEU A 1 93 ? -10.937 1.700 1.976 1.00 97.94 93 LEU A O 1
ATOM 779 N N . LYS A 1 94 ? -13.071 1.928 2.656 1.00 97.88 94 LYS A N 1
ATOM 780 C CA . LYS A 1 94 ? -13.660 1.228 1.504 1.00 97.88 94 LYS A CA 1
ATOM 781 C C . LYS A 1 94 ? -13.336 1.920 0.187 1.00 97.88 94 LYS A C 1
ATOM 783 O O . LYS A 1 94 ? -12.798 1.291 -0.721 1.00 97.88 94 LYS A O 1
ATOM 788 N N . GLU A 1 95 ? -13.561 3.230 0.115 1.00 96.62 95 GLU A N 1
ATOM 789 C CA . GLU A 1 95 ? -13.195 4.053 -1.043 1.00 96.62 95 GLU A CA 1
ATOM 790 C C . GLU A 1 95 ? -11.703 3.934 -1.365 1.00 96.62 95 GLU A C 1
ATOM 792 O O . GLU A 1 95 ? -11.321 3.836 -2.530 1.00 96.62 95 GLU A O 1
ATOM 797 N N . ARG A 1 96 ? -10.839 3.903 -0.341 1.00 97.06 96 ARG A N 1
ATOM 798 C CA . ARG A 1 96 ? -9.396 3.738 -0.529 1.00 97.06 96 ARG A CA 1
ATOM 799 C C . ARG A 1 96 ? -9.050 2.382 -1.135 1.00 97.06 96 ARG A C 1
ATOM 801 O O . ARG A 1 96 ? -8.226 2.341 -2.047 1.00 97.06 96 ARG A O 1
ATOM 808 N N . ALA A 1 97 ? -9.642 1.302 -0.636 1.00 97.62 97 ALA A N 1
ATOM 809 C CA . ALA A 1 97 ? -9.421 -0.038 -1.167 1.00 97.62 97 ALA A CA 1
ATOM 810 C C . ALA A 1 97 ? -9.906 -0.145 -2.619 1.00 97.62 97 ALA A C 1
ATOM 812 O O . ALA A 1 97 ? -9.158 -0.609 -3.481 1.00 97.62 97 ALA A O 1
ATOM 813 N N . LEU A 1 98 ? -11.108 0.369 -2.900 1.00 97.00 98 LEU A N 1
ATOM 814 C CA . LEU A 1 98 ? -11.677 0.412 -4.245 1.00 97.00 98 LEU A CA 1
ATOM 815 C C . LEU A 1 98 ? -10.805 1.238 -5.198 1.00 97.00 98 LEU A C 1
ATOM 817 O O . LEU A 1 98 ? -10.519 0.802 -6.306 1.00 97.00 98 LEU A O 1
ATOM 821 N N . LEU A 1 99 ? -10.316 2.402 -4.765 1.00 96.62 99 LEU A N 1
ATOM 822 C CA . LEU A 1 99 ? 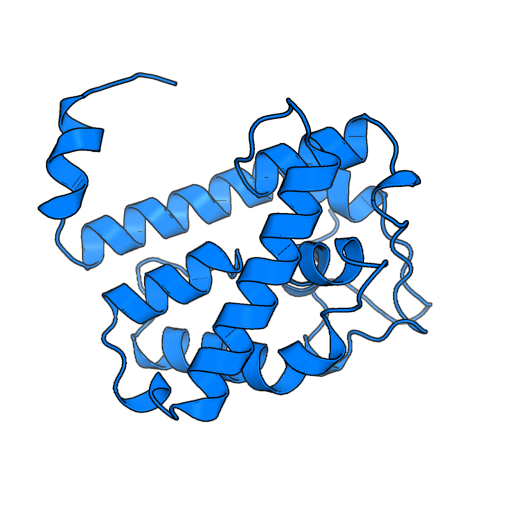-9.429 3.239 -5.573 1.00 96.62 99 LEU A CA 1
ATOM 823 C C . LEU A 1 99 ? -8.132 2.508 -5.936 1.00 96.62 99 LEU A C 1
ATOM 825 O O . LEU A 1 99 ? -7.693 2.594 -7.080 1.00 96.62 99 LEU A O 1
ATOM 829 N N . ILE A 1 100 ? -7.521 1.788 -4.988 1.00 97.19 100 ILE A N 1
ATOM 830 C CA . ILE A 1 100 ? -6.323 0.981 -5.264 1.00 97.19 100 ILE A CA 1
ATOM 831 C C . ILE A 1 100 ? -6.645 -0.101 -6.298 1.00 97.19 100 ILE A C 1
ATOM 833 O O . ILE A 1 100 ? -5.916 -0.232 -7.278 1.00 97.19 100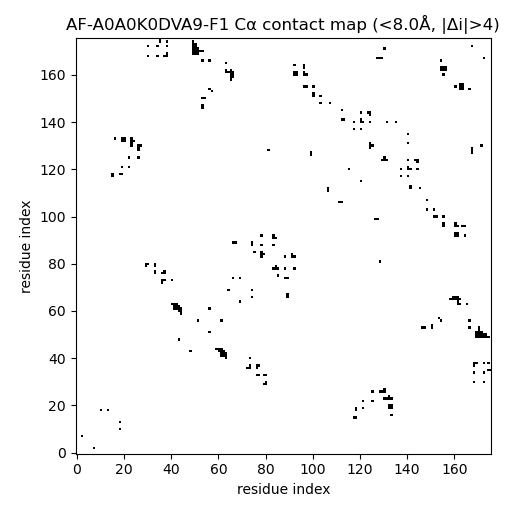 ILE A O 1
ATOM 837 N N . HIS A 1 101 ? -7.760 -0.812 -6.126 1.00 96.69 101 HIS A N 1
ATOM 838 C CA . HIS A 1 101 ? -8.200 -1.840 -7.066 1.00 96.69 101 HIS A CA 1
ATOM 839 C C . HIS A 1 101 ? -8.433 -1.284 -8.480 1.00 96.69 101 HIS A C 1
ATOM 841 O O . HIS A 1 101 ? -7.910 -1.820 -9.456 1.00 96.69 101 HIS A O 1
ATOM 847 N N . CYS A 1 102 ? -9.148 -0.163 -8.601 1.00 95.88 102 CYS A N 1
ATOM 848 C CA . CYS A 1 102 ? -9.377 0.503 -9.880 1.00 95.88 102 CYS A CA 1
ATOM 849 C C . CYS A 1 102 ? -8.064 0.942 -10.540 1.00 95.88 102 CYS A C 1
ATOM 851 O O . CYS A 1 102 ? -7.881 0.732 -11.738 1.00 95.88 102 CYS A O 1
ATOM 853 N N . LEU A 1 103 ? -7.129 1.514 -9.771 1.00 95.06 103 LEU A N 1
ATOM 854 C CA . LEU A 1 103 ? -5.806 1.879 -10.284 1.00 95.06 103 LEU A CA 1
ATOM 855 C C . LEU A 1 103 ? -5.030 0.656 -10.774 1.00 95.06 103 LEU A C 1
ATOM 857 O O . LEU A 1 103 ? -4.393 0.725 -11.822 1.00 95.06 103 LEU A O 1
ATOM 861 N N . ASP A 1 104 ? -5.086 -0.456 -10.045 1.00 95.44 104 ASP A N 1
ATOM 862 C CA . ASP A 1 104 ? -4.429 -1.697 -10.452 1.00 95.44 104 ASP A CA 1
ATOM 863 C C . ASP A 1 104 ? -4.978 -2.211 -11.788 1.00 95.44 104 ASP A C 1
ATOM 865 O O . ASP A 1 104 ? -4.197 -2.565 -12.671 1.00 95.44 104 ASP A O 1
ATOM 869 N N . ASN A 1 105 ? -6.300 -2.183 -11.973 1.00 94.56 105 ASN A N 1
ATOM 870 C CA . ASN A 1 105 ? -6.938 -2.596 -13.225 1.00 94.56 105 ASN A CA 1
ATOM 871 C C . ASN A 1 105 ? -6.568 -1.669 -14.394 1.00 94.56 105 ASN A C 1
ATOM 873 O O . ASN A 1 105 ? -6.243 -2.147 -15.478 1.00 94.56 105 ASN A O 1
ATOM 877 N N . ILE A 1 106 ? -6.551 -0.348 -14.176 1.00 93.88 106 ILE A N 1
ATOM 878 C CA . ILE A 1 106 ? -6.144 0.628 -15.202 1.00 93.88 106 ILE A CA 1
ATOM 879 C C . ILE A 1 106 ? -4.704 0.368 -15.658 1.00 93.88 106 ILE A C 1
ATOM 881 O O . ILE A 1 106 ? -4.420 0.367 -16.855 1.00 93.88 106 ILE A O 1
ATOM 885 N N . ILE A 1 107 ? -3.788 0.136 -14.717 1.00 94.38 107 ILE A N 1
ATOM 886 C CA . ILE A 1 107 ? -2.376 -0.084 -15.040 1.00 94.38 107 ILE A CA 1
ATOM 887 C C . ILE A 1 107 ? -2.185 -1.400 -15.803 1.00 94.38 107 ILE A C 1
ATOM 889 O O . ILE A 1 107 ? -1.450 -1.417 -16.791 1.00 94.38 107 ILE A O 1
ATOM 893 N N . LYS A 1 108 ? -2.866 -2.473 -15.382 1.00 92.19 108 LYS A N 1
ATOM 894 C CA . LYS A 1 108 ? -2.835 -3.773 -16.070 1.00 92.19 108 LYS A CA 1
ATOM 895 C C . LYS A 1 108 ? -3.346 -3.684 -17.504 1.00 92.19 108 LYS A C 1
ATOM 897 O O . LYS A 1 108 ? -2.721 -4.234 -18.397 1.00 92.19 108 LYS A O 1
ATOM 902 N N . ASN A 1 109 ? -4.445 -2.968 -17.729 1.00 90.88 109 ASN A N 1
ATOM 903 C CA . ASN A 1 109 ? -5.063 -2.884 -19.052 1.00 90.88 109 ASN A CA 1
ATOM 904 C C . ASN A 1 109 ? -4.258 -2.019 -20.032 1.00 90.88 109 ASN A C 1
ATOM 906 O O . ASN A 1 109 ? -4.278 -2.272 -21.232 1.00 90.88 109 ASN A O 1
ATOM 910 N N . ASN A 1 110 ? -3.532 -1.017 -19.529 1.00 88.50 110 ASN A N 1
ATOM 911 C CA . ASN A 1 110 ? -2.764 -0.101 -20.372 1.00 88.50 110 ASN A CA 1
ATOM 912 C C . ASN A 1 110 ? -1.317 -0.558 -20.633 1.00 88.50 110 ASN A C 1
ATOM 914 O O . ASN A 1 110 ? -0.622 0.111 -21.392 1.00 88.50 110 ASN A O 1
ATOM 918 N N . ASN A 1 111 ? -0.830 -1.630 -19.985 1.00 76.50 111 ASN A N 1
ATOM 919 C CA . ASN A 1 111 ? 0.566 -2.108 -20.059 1.00 76.50 111 ASN A CA 1
ATOM 920 C C . ASN A 1 111 ? 1.639 -1.009 -19.868 1.00 76.50 111 ASN A C 1
ATOM 922 O O . ASN A 1 111 ? 2.769 -1.131 -20.328 1.00 76.50 111 ASN A O 1
ATOM 926 N N . ASN A 1 112 ? 1.310 0.070 -19.152 1.00 82.94 112 ASN A N 1
ATOM 927 C CA . ASN A 1 112 ? 2.138 1.282 -19.068 1.00 82.94 112 ASN A CA 1
ATOM 928 C C . ASN A 1 112 ? 3.295 1.161 -18.049 1.00 82.94 112 ASN A C 1
ATOM 930 O O . ASN A 1 112 ? 4.048 2.103 -17.846 1.00 82.94 112 ASN A O 1
ATOM 934 N N . ILE A 1 113 ? 3.444 0.032 -17.350 1.00 90.62 113 ILE A N 1
ATOM 935 C CA . ILE A 1 113 ? 4.400 -0.084 -16.230 1.00 90.62 113 ILE A CA 1
ATOM 936 C C . ILE A 1 113 ? 5.850 0.079 -16.702 1.00 90.62 113 ILE A C 1
ATOM 938 O O . ILE A 1 113 ? 6.659 0.709 -16.020 1.00 90.62 113 ILE A O 1
ATOM 942 N N . ASP A 1 114 ? 6.184 -0.475 -17.868 1.00 90.94 114 ASP A N 1
ATOM 943 C CA . ASP A 1 114 ? 7.546 -0.422 -18.406 1.00 90.94 114 ASP A CA 1
ATOM 944 C C . ASP A 1 114 ? 7.927 0.982 -18.899 1.00 90.94 114 ASP A C 1
ATOM 946 O O . ASP A 1 114 ? 9.104 1.334 -18.907 1.00 90.94 114 ASP A O 1
ATOM 950 N N . THR A 1 115 ? 6.935 1.816 -19.214 1.00 91.56 115 THR A N 1
ATOM 951 C CA . THR A 1 115 ? 7.102 3.197 -19.683 1.00 91.56 115 THR A CA 1
ATOM 952 C C . THR A 1 115 ? 6.907 4.253 -18.593 1.00 91.56 115 THR A C 1
ATOM 954 O O . THR A 1 115 ? 7.139 5.434 -18.851 1.00 91.56 115 THR A O 1
ATOM 957 N N . MET A 1 116 ? 6.507 3.869 -17.374 1.00 94.88 116 MET A N 1
ATOM 958 C CA . MET A 1 116 ? 6.376 4.806 -16.253 1.00 94.88 116 MET A CA 1
ATOM 959 C C . MET A 1 116 ? 7.732 5.389 -15.849 1.00 94.88 116 MET A C 1
ATOM 961 O O . MET A 1 116 ? 8.707 4.661 -15.631 1.00 94.88 116 MET A O 1
ATOM 965 N N . ASP A 1 117 ? 7.759 6.711 -15.679 1.00 94.88 117 ASP A N 1
ATOM 966 C CA . ASP A 1 117 ? 8.887 7.400 -15.066 1.00 94.88 117 ASP A CA 1
ATOM 967 C C . ASP A 1 117 ? 8.989 7.105 -13.557 1.00 94.88 117 ASP A C 1
ATOM 969 O O . ASP A 1 117 ? 8.066 6.590 -12.916 1.00 94.88 117 ASP A O 1
ATOM 973 N N . GLU A 1 118 ? 10.140 7.439 -12.967 1.00 95.62 118 GLU A N 1
ATOM 974 C CA . GLU A 1 118 ? 10.411 7.158 -11.555 1.00 95.62 118 GLU A CA 1
ATOM 975 C C . GLU A 1 118 ? 9.408 7.848 -10.618 1.00 95.62 118 GLU A C 1
ATOM 977 O O . GLU A 1 118 ? 8.985 7.268 -9.618 1.00 95.62 118 GLU A O 1
ATOM 982 N N . ARG A 1 119 ? 8.988 9.078 -10.933 1.00 94.25 119 ARG A N 1
ATOM 983 C CA . ARG A 1 119 ? 8.068 9.839 -10.079 1.00 94.25 119 ARG A CA 1
ATOM 984 C C . ARG A 1 119 ? 6.689 9.184 -10.049 1.00 94.25 119 ARG A C 1
ATOM 986 O O . ARG A 1 119 ? 6.086 9.117 -8.974 1.00 94.25 119 ARG A O 1
ATOM 993 N N . GLU A 1 120 ? 6.202 8.698 -11.184 1.00 94.62 120 GLU A N 1
ATOM 994 C CA . GLU A 1 120 ? 4.940 7.970 -11.253 1.00 94.62 120 GLU A CA 1
ATOM 995 C C . GLU A 1 120 ? 5.049 6.628 -10.518 1.00 94.62 120 GLU A C 1
ATOM 997 O O . GLU A 1 120 ? 4.188 6.335 -9.690 1.00 94.62 120 GLU A O 1
ATOM 1002 N N . LEU A 1 121 ? 6.141 5.870 -10.687 1.00 96.88 121 LEU A N 1
ATOM 1003 C CA . LEU A 1 121 ? 6.378 4.633 -9.926 1.00 96.88 121 LEU A CA 1
ATOM 1004 C C . LEU A 1 121 ? 6.352 4.874 -8.408 1.00 96.88 121 LEU A C 1
ATOM 1006 O O . LEU A 1 121 ? 5.604 4.213 -7.686 1.00 96.88 121 LEU A O 1
ATOM 1010 N N . ILE A 1 122 ? 7.093 5.876 -7.922 1.00 96.75 122 ILE A N 1
ATOM 1011 C CA . ILE A 1 122 ? 7.115 6.284 -6.508 1.00 96.75 122 ILE A CA 1
ATOM 1012 C C . ILE A 1 122 ? 5.700 6.586 -6.007 1.00 96.75 122 ILE A C 1
ATOM 1014 O O . ILE A 1 122 ? 5.296 6.143 -4.929 1.00 96.75 122 ILE A O 1
ATOM 1018 N N . LYS A 1 123 ? 4.924 7.347 -6.784 1.00 95.88 123 LYS A N 1
ATOM 1019 C CA . LYS A 1 123 ? 3.550 7.713 -6.434 1.00 95.88 123 LYS A CA 1
ATOM 1020 C C . LYS A 1 123 ? 2.647 6.480 -6.374 1.00 95.88 123 LYS A C 1
ATOM 1022 O O . LYS A 1 123 ? 1.869 6.355 -5.426 1.00 95.88 123 LYS A O 1
ATOM 1027 N N . GLN A 1 124 ? 2.761 5.562 -7.332 1.00 96.69 124 GLN A N 1
ATOM 1028 C CA . GLN A 1 124 ? 1.989 4.318 -7.357 1.00 96.69 124 GLN A CA 1
ATOM 1029 C C . GLN A 1 124 ? 2.307 3.435 -6.137 1.00 96.69 124 GLN A C 1
ATOM 1031 O O . GLN A 1 124 ? 1.381 2.967 -5.463 1.00 96.69 124 GLN A O 1
ATOM 1036 N N . LEU A 1 125 ? 3.584 3.272 -5.784 1.00 97.44 125 LEU A N 1
ATOM 1037 C CA . LEU A 1 125 ? 4.003 2.548 -4.578 1.00 97.44 125 LEU A CA 1
ATOM 1038 C C . LEU A 1 125 ? 3.487 3.232 -3.303 1.00 97.44 125 LEU A C 1
ATOM 1040 O O . LEU A 1 125 ? 2.892 2.587 -2.437 1.00 97.44 125 LEU A O 1
ATOM 1044 N N . TYR A 1 126 ? 3.611 4.560 -3.221 1.00 97.00 126 TYR A N 1
ATOM 1045 C CA . TYR A 1 126 ? 3.148 5.345 -2.077 1.00 97.00 126 TYR A CA 1
ATOM 1046 C C . TYR A 1 126 ? 1.631 5.248 -1.859 1.00 97.00 126 TYR A C 1
ATOM 1048 O O . TYR A 1 126 ? 1.176 5.128 -0.717 1.00 97.00 126 TYR A O 1
ATOM 1056 N N . ILE A 1 127 ? 0.827 5.258 -2.931 1.00 96.62 127 ILE A N 1
ATOM 1057 C CA . ILE A 1 127 ? -0.631 5.073 -2.845 1.00 96.62 127 ILE A CA 1
ATOM 1058 C C . ILE A 1 127 ? -0.963 3.705 -2.228 1.00 96.62 127 ILE A C 1
ATOM 1060 O O . ILE A 1 127 ? -1.820 3.616 -1.344 1.00 96.62 127 ILE A O 1
ATOM 1064 N N . ARG A 1 128 ? -0.247 2.656 -2.628 1.00 96.31 128 ARG A N 1
ATOM 1065 C CA . ARG A 1 128 ? -0.420 1.291 -2.107 1.00 96.31 128 ARG A CA 1
ATOM 1066 C C . ARG A 1 128 ? 0.261 1.059 -0.763 1.00 96.31 128 ARG A C 1
ATOM 1068 O O . ARG A 1 128 ? 0.140 -0.022 -0.215 1.00 96.31 128 ARG A O 1
ATOM 1075 N N . ARG A 1 129 ? 0.961 2.060 -0.219 1.00 96.81 129 ARG A N 1
ATOM 1076 C CA . ARG A 1 129 ? 1.772 1.941 1.004 1.00 96.81 129 ARG A CA 1
ATOM 1077 C C . ARG A 1 129 ? 2.863 0.865 0.911 1.00 96.81 129 ARG A C 1
ATOM 1079 O O . ARG A 1 129 ? 3.259 0.306 1.930 1.00 96.81 129 ARG A O 1
ATOM 1086 N N . ILE A 1 130 ? 3.375 0.613 -0.292 1.00 95.94 130 ILE A N 1
ATOM 1087 C CA . ILE A 1 130 ? 4.553 -0.229 -0.514 1.00 95.94 130 ILE A CA 1
ATOM 1088 C C . ILE A 1 130 ? 5.784 0.635 -0.225 1.00 95.94 130 ILE A C 1
ATOM 1090 O O . ILE A 1 130 ? 5.977 1.678 -0.847 1.00 95.94 130 ILE A O 1
ATOM 1094 N N . MET A 1 131 ? 6.566 0.232 0.766 1.00 94.94 131 MET A N 1
ATOM 1095 C CA . MET A 1 131 ? 7.801 0.861 1.208 1.00 94.94 131 MET A CA 1
ATOM 1096 C C . MET A 1 131 ? 8.878 0.703 0.144 1.00 94.94 131 MET A C 1
ATOM 1098 O O . MET A 1 131 ? 9.008 -0.328 -0.516 1.00 94.94 131 MET A O 1
ATOM 1102 N N . PHE A 1 132 ? 9.653 1.766 0.033 1.00 95.62 132 PHE A N 1
ATOM 1103 C CA . PHE A 1 132 ? 10.851 1.884 -0.772 1.00 95.62 132 PHE A CA 1
ATOM 1104 C C . PHE A 1 132 ? 11.803 2.819 -0.028 1.00 95.62 132 PHE A C 1
ATOM 1106 O O . PHE A 1 132 ? 11.366 3.604 0.827 1.00 95.62 132 PHE A O 1
ATOM 1113 N N . THR A 1 133 ? 13.087 2.751 -0.345 1.00 94.06 133 THR A N 1
ATOM 1114 C CA . THR A 1 133 ? 14.101 3.668 0.193 1.00 94.06 133 THR A CA 1
ATOM 1115 C C . THR A 1 133 ? 14.521 4.683 -0.868 1.00 94.06 133 THR A C 1
ATOM 1117 O O . THR A 1 133 ? 14.160 4.572 -2.040 1.00 94.06 133 THR A O 1
ATOM 1120 N N . ASN A 1 134 ? 15.229 5.740 -0.466 1.00 92.44 134 ASN A N 1
ATOM 1121 C CA . ASN A 1 134 ? 15.617 6.811 -1.389 1.00 92.44 134 ASN A CA 1
ATOM 1122 C C . ASN A 1 134 ? 16.649 6.344 -2.439 1.00 92.44 134 ASN A C 1
ATOM 1124 O O . ASN A 1 134 ? 16.673 6.843 -3.562 1.00 92.44 134 ASN A O 1
ATOM 1128 N N . ASP A 1 135 ? 17.470 5.366 -2.075 1.00 94.25 135 ASP A N 1
ATOM 1129 C CA . ASP A 1 135 ? 18.590 4.816 -2.840 1.00 94.25 135 ASP A CA 1
ATOM 1130 C C . ASP A 1 135 ? 18.209 3.680 -3.806 1.00 94.25 135 ASP A C 1
ATOM 1132 O O . ASP A 1 135 ? 19.006 3.337 -4.676 1.00 94.25 135 ASP A O 1
ATOM 1136 N N . GLU A 1 136 ? 16.997 3.122 -3.717 1.00 95.69 136 GLU A N 1
ATOM 1137 C CA . GLU A 1 136 ? 16.548 2.066 -4.639 1.00 95.69 136 GLU A CA 1
ATOM 1138 C C . GLU A 1 136 ? 16.508 2.554 -6.096 1.00 95.69 136 GLU A C 1
ATOM 1140 O O . GLU A 1 136 ? 16.040 3.651 -6.377 1.00 95.69 136 GLU A O 1
ATOM 1145 N N . SER A 1 137 ? 16.944 1.752 -7.066 1.00 96.06 137 SER A N 1
ATOM 1146 C CA . SER A 1 137 ? 16.881 2.145 -8.481 1.00 96.06 137 SER A CA 1
ATOM 1147 C C . SER A 1 137 ? 15.448 2.122 -9.031 1.00 96.06 137 SER A C 1
ATOM 1149 O O . SER A 1 137 ? 14.568 1.444 -8.496 1.00 96.06 137 SER A O 1
ATOM 1151 N N . ILE A 1 138 ? 15.214 2.817 -10.152 1.00 96.56 138 ILE A N 1
ATOM 1152 C CA . ILE A 1 138 ? 13.924 2.789 -10.865 1.00 96.56 138 ILE A CA 1
ATOM 1153 C C . ILE A 1 138 ? 13.472 1.358 -11.200 1.00 96.56 138 ILE A C 1
ATOM 1155 O O . ILE A 1 138 ? 12.282 1.054 -11.119 1.00 96.56 138 ILE A O 1
ATOM 1159 N N . ASP A 1 139 ? 14.412 0.465 -11.512 1.00 96.81 139 ASP A N 1
ATOM 1160 C CA . ASP A 1 139 ? 14.116 -0.926 -11.850 1.00 96.81 139 ASP A CA 1
ATOM 1161 C C . ASP A 1 139 ? 13.596 -1.701 -10.639 1.00 96.81 139 ASP A C 1
ATOM 1163 O O . ASP A 1 139 ? 12.599 -2.408 -10.755 1.00 96.81 139 ASP A O 1
ATOM 1167 N N . ILE A 1 140 ? 14.174 -1.489 -9.451 1.00 96.88 140 ILE A N 1
ATOM 1168 C CA . ILE A 1 140 ? 13.675 -2.094 -8.206 1.00 96.88 140 ILE A CA 1
ATOM 1169 C C . ILE A 1 140 ? 12.255 -1.598 -7.901 1.00 96.88 140 ILE A C 1
ATOM 1171 O O . ILE A 1 140 ? 11.373 -2.398 -7.582 1.00 96.88 140 ILE A O 1
ATOM 1175 N N . LEU A 1 141 ? 12.002 -0.291 -8.042 1.00 97.38 141 LEU A N 1
ATOM 1176 C CA . LEU A 1 141 ? 10.666 0.282 -7.834 1.00 97.38 141 LEU A CA 1
ATOM 1177 C C . LEU A 1 141 ? 9.636 -0.317 -8.804 1.00 97.38 141 LEU A C 1
ATOM 1179 O O . LEU A 1 141 ? 8.510 -0.632 -8.407 1.00 97.38 141 LEU A O 1
ATOM 1183 N N . ARG A 1 142 ? 10.029 -0.497 -10.069 1.00 97.31 142 ARG A N 1
ATOM 1184 C CA . ARG A 1 142 ? 9.189 -1.099 -11.107 1.00 97.31 142 ARG A CA 1
ATOM 1185 C C . ARG A 1 142 ? 8.873 -2.556 -10.797 1.00 97.31 142 ARG A C 1
ATOM 1187 O O . ARG A 1 142 ? 7.706 -2.938 -10.862 1.00 97.31 142 ARG A O 1
ATOM 1194 N N . GLU A 1 143 ? 9.870 -3.348 -10.419 1.00 96.06 143 GLU A N 1
ATOM 1195 C CA . GLU A 1 143 ? 9.670 -4.760 -10.085 1.00 96.06 143 GLU A CA 1
ATOM 1196 C C . GLU A 1 143 ? 8.772 -4.937 -8.852 1.00 96.06 143 GLU A C 1
ATOM 1198 O O . GLU A 1 143 ? 7.862 -5.766 -8.882 1.00 96.06 143 GLU A O 1
ATOM 1203 N N . ARG A 1 144 ? 8.903 -4.087 -7.821 1.00 95.19 144 ARG A N 1
ATOM 1204 C CA . ARG A 1 144 ? 7.965 -4.072 -6.678 1.00 95.19 144 ARG A CA 1
ATOM 1205 C C . ARG A 1 144 ? 6.521 -3.819 -7.121 1.00 95.19 144 ARG A C 1
ATOM 1207 O O . ARG A 1 144 ? 5.596 -4.484 -6.650 1.00 95.19 144 ARG A O 1
ATOM 1214 N N . LEU A 1 145 ? 6.309 -2.860 -8.027 1.00 96.12 145 LEU A N 1
ATOM 1215 C CA . LEU A 1 145 ? 4.972 -2.565 -8.545 1.00 96.12 145 LEU A CA 1
ATOM 1216 C C . LEU A 1 145 ? 4.429 -3.724 -9.397 1.00 96.12 145 LEU A C 1
ATOM 1218 O O . LEU A 1 145 ? 3.262 -4.087 -9.251 1.00 96.12 145 LEU A O 1
ATOM 1222 N N . LYS A 1 146 ? 5.262 -4.338 -10.246 1.00 95.69 146 LYS A N 1
ATOM 1223 C CA . LYS A 1 146 ? 4.885 -5.525 -11.031 1.00 95.69 146 LYS A CA 1
ATOM 1224 C C . LYS A 1 146 ? 4.496 -6.696 -10.136 1.00 95.69 146 LYS A C 1
ATOM 1226 O O . LYS A 1 146 ? 3.476 -7.335 -10.394 1.00 95.69 146 LYS A O 1
ATOM 1231 N N . GLU A 1 147 ? 5.262 -6.957 -9.077 1.00 94.50 147 GLU A N 1
ATOM 1232 C CA . GLU A 1 147 ? 4.952 -8.014 -8.114 1.00 94.50 147 GLU A CA 1
ATOM 1233 C C . GLU A 1 147 ? 3.587 -7.781 -7.459 1.00 94.50 147 GLU A C 1
ATOM 1235 O O . GLU A 1 147 ? 2.754 -8.688 -7.447 1.00 94.50 147 GLU A O 1
ATOM 1240 N N . TRP A 1 148 ? 3.312 -6.561 -6.987 1.00 94.88 148 TRP A N 1
ATOM 1241 C CA . TRP A 1 148 ? 1.998 -6.208 -6.445 1.00 94.88 148 TRP A CA 1
ATOM 1242 C C . TRP A 1 148 ? 0.878 -6.472 -7.457 1.00 94.88 148 TRP A C 1
ATOM 1244 O O . TRP A 1 148 ? -0.095 -7.170 -7.161 1.00 94.88 148 TRP A O 1
ATOM 1254 N N . LEU A 1 149 ? 1.018 -5.938 -8.673 1.00 95.00 149 LEU A N 1
ATOM 1255 C CA . LEU A 1 149 ? -0.012 -6.029 -9.706 1.00 95.00 149 LEU A CA 1
ATOM 1256 C C . LEU A 1 149 ? -0.276 -7.477 -10.120 1.00 95.00 149 LEU A C 1
ATOM 1258 O O . LEU A 1 149 ? -1.433 -7.848 -10.317 1.00 95.00 149 LEU A O 1
ATOM 1262 N N . LYS A 1 150 ? 0.752 -8.328 -10.166 1.00 93.69 150 LYS A N 1
ATOM 1263 C CA . LYS A 1 150 ? 0.601 -9.760 -10.461 1.00 93.69 150 LYS A CA 1
ATOM 1264 C C . LYS A 1 150 ? -0.407 -10.456 -9.539 1.00 93.69 150 LYS A C 1
ATOM 1266 O O . LYS A 1 150 ? -1.087 -11.383 -9.975 1.00 93.69 150 LYS A O 1
ATOM 1271 N N . TYR A 1 151 ? -0.533 -10.012 -8.289 1.00 93.31 151 TYR A N 1
ATOM 1272 C CA . TYR A 1 151 ? -1.413 -10.635 -7.298 1.00 93.31 151 TYR A CA 1
ATOM 1273 C C . TYR A 1 151 ? -2.616 -9.775 -6.891 1.00 93.31 151 TYR A C 1
ATOM 1275 O O . TYR A 1 151 ? -3.516 -10.291 -6.231 1.00 93.31 151 TYR A O 1
ATOM 1283 N N . SER A 1 152 ? -2.687 -8.509 -7.312 1.00 92.75 152 SER A N 1
ATOM 1284 C CA . SER A 1 152 ? -3.676 -7.547 -6.802 1.00 92.75 152 SER A CA 1
ATOM 1285 C C . SER A 1 152 ? -5.144 -7.924 -7.017 1.00 92.75 152 SER A C 1
ATOM 1287 O O . SER A 1 152 ? -6.001 -7.557 -6.217 1.00 92.75 152 SER A O 1
ATOM 1289 N N . GLU A 1 153 ? -5.449 -8.710 -8.047 1.00 89.44 153 GLU A N 1
ATOM 1290 C CA . GLU A 1 153 ? -6.813 -9.181 -8.322 1.00 89.44 153 GLU A CA 1
ATOM 1291 C C . GLU A 1 153 ? -7.339 -10.113 -7.221 1.00 89.44 153 GLU A C 1
ATOM 1293 O O . GLU A 1 153 ? -8.521 -10.104 -6.904 1.00 89.44 153 GLU A O 1
ATOM 1298 N N . LYS A 1 154 ? -6.451 -10.875 -6.572 1.00 89.06 154 LYS A N 1
ATOM 1299 C CA . LYS A 1 154 ? -6.816 -11.821 -5.502 1.00 89.06 154 LYS A CA 1
ATOM 1300 C C . LYS A 1 154 ? -7.008 -11.143 -4.145 1.00 89.06 154 LYS A C 1
ATOM 1302 O O . LYS A 1 154 ? -7.462 -11.783 -3.193 1.00 89.06 154 LYS A O 1
ATOM 1307 N N . ILE A 1 155 ? -6.593 -9.883 -4.056 1.00 90.00 155 ILE A N 1
ATOM 1308 C CA . ILE A 1 155 ? -6.442 -9.127 -2.818 1.00 90.00 155 ILE A CA 1
ATOM 1309 C C . ILE A 1 155 ? -7.680 -8.267 -2.549 1.00 90.00 155 ILE A C 1
ATOM 1311 O O . ILE A 1 155 ? -8.133 -8.193 -1.410 1.00 90.00 155 ILE A O 1
ATOM 1315 N N . TYR A 1 156 ? -8.242 -7.625 -3.575 1.00 92.81 156 TYR A N 1
ATOM 1316 C CA . TYR A 1 156 ? -9.463 -6.838 -3.416 1.00 92.81 156 TYR A CA 1
ATOM 1317 C C . TYR A 1 156 ? -10.707 -7.727 -3.450 1.00 92.81 156 TYR A C 1
ATOM 1319 O O . TYR A 1 156 ? -10.893 -8.509 -4.380 1.00 92.81 156 TYR A O 1
ATOM 1327 N N . LYS A 1 157 ? -11.559 -7.588 -2.431 1.00 89.69 157 LYS A N 1
ATOM 1328 C CA . LYS A 1 157 ? -12.831 -8.305 -2.302 1.00 89.69 157 LYS A CA 1
ATOM 1329 C C . LYS A 1 157 ? -13.892 -7.333 -1.839 1.00 89.69 157 LYS A C 1
ATOM 1331 O O . LYS A 1 157 ? -13.745 -6.725 -0.777 1.00 89.69 157 LYS A O 1
ATOM 1336 N N . ASP A 1 158 ? -14.944 -7.202 -2.634 1.00 88.62 158 ASP A N 1
ATOM 1337 C CA . ASP A 1 158 ? -16.099 -6.406 -2.245 1.00 88.62 158 ASP A CA 1
ATOM 1338 C C . ASP A 1 158 ? -16.718 -6.981 -0.959 1.00 88.62 158 ASP A C 1
ATOM 1340 O O . ASP A 1 158 ? -16.858 -8.199 -0.810 1.00 88.62 158 ASP A O 1
ATOM 1344 N N . GLY A 1 159 ? -16.983 -6.116 0.021 1.00 89.69 159 GLY A N 1
ATOM 1345 C CA . GLY A 1 159 ? -17.409 -6.511 1.369 1.00 89.69 159 GLY A CA 1
ATOM 1346 C C . GLY A 1 159 ? -16.317 -7.090 2.289 1.00 89.69 159 GLY A C 1
ATOM 1347 O O . GLY A 1 159 ? -16.626 -7.474 3.421 1.00 89.69 159 GLY A O 1
ATOM 1348 N N . ASN A 1 160 ? -15.057 -7.167 1.839 1.00 92.19 160 ASN A N 1
ATOM 1349 C CA . ASN A 1 160 ? -13.888 -7.461 2.678 1.00 92.19 160 ASN A CA 1
ATOM 1350 C C . ASN A 1 160 ? -12.682 -6.585 2.285 1.00 92.19 160 ASN A C 1
ATOM 1352 O O . ASN A 1 160 ? -11.568 -7.053 2.037 1.00 92.19 160 ASN A O 1
ATOM 1356 N N . GLU A 1 161 ? -12.914 -5.276 2.215 1.00 95.94 161 GLU A N 1
ATOM 1357 C CA . GLU A 1 161 ? -11.937 -4.281 1.773 1.00 95.94 161 GLU A CA 1
ATOM 1358 C C . GLU A 1 161 ? -10.737 -4.166 2.720 1.00 95.94 161 GLU A C 1
ATOM 1360 O O . GLU A 1 161 ? -9.643 -3.774 2.304 1.00 95.94 161 GLU A O 1
ATOM 1365 N N . SER A 1 162 ? -10.921 -4.534 3.993 1.00 95.31 162 SER A N 1
ATOM 1366 C CA . SER A 1 162 ? -9.842 -4.590 4.978 1.00 95.31 162 SER A CA 1
ATOM 1367 C C . SER A 1 162 ? -8.708 -5.499 4.525 1.00 95.31 162 SER A C 1
ATOM 1369 O O . SER A 1 162 ? -7.548 -5.135 4.710 1.00 95.31 162 SER A O 1
ATOM 1371 N N . PHE A 1 163 ? -9.014 -6.627 3.878 1.00 94.19 163 PHE A N 1
ATOM 1372 C CA . PHE A 1 1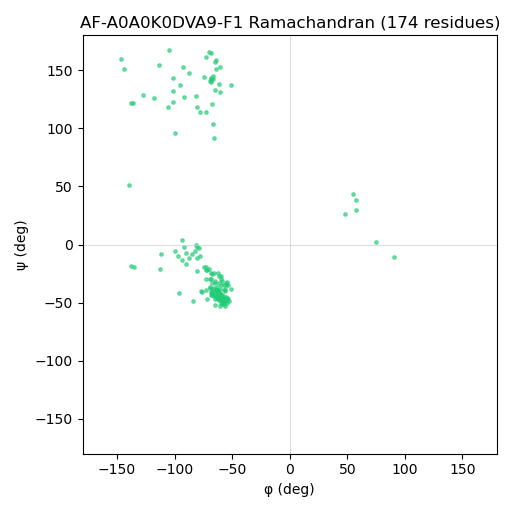63 ? -8.001 -7.567 3.409 1.00 94.19 163 PHE A CA 1
ATOM 1373 C C . PHE A 1 163 ? -6.983 -6.883 2.488 1.00 94.19 163 PHE A C 1
ATOM 1375 O O . PHE A 1 163 ? -5.776 -6.961 2.723 1.00 94.19 163 PHE A O 1
ATOM 1382 N N . ALA A 1 164 ? -7.467 -6.106 1.514 1.00 95.12 164 ALA A N 1
ATOM 1383 C CA . ALA A 1 164 ? -6.613 -5.358 0.598 1.00 95.12 164 ALA A CA 1
ATOM 1384 C C . ALA A 1 164 ? -5.768 -4.291 1.293 1.00 95.12 164 ALA A C 1
ATOM 1386 O O . ALA A 1 164 ? -4.588 -4.116 0.983 1.00 95.12 164 ALA A O 1
ATOM 1387 N N . LEU A 1 165 ? -6.355 -3.602 2.269 1.00 96.69 165 LEU A N 1
ATOM 1388 C CA . LEU A 1 165 ? -5.675 -2.555 3.025 1.00 96.69 165 LEU A CA 1
ATOM 1389 C C . LEU A 1 165 ? -4.593 -3.102 3.963 1.00 96.69 165 LEU A C 1
ATOM 1391 O O . LEU A 1 165 ? -3.687 -2.357 4.344 1.00 96.69 165 LEU A O 1
ATOM 1395 N N . TYR A 1 166 ? -4.674 -4.380 4.324 1.00 95.62 166 TYR A N 1
ATOM 1396 C CA . TYR A 1 166 ? -3.722 -5.050 5.198 1.00 95.62 166 TYR A CA 1
ATOM 1397 C C . TYR A 1 166 ? -2.555 -5.708 4.465 1.00 95.62 166 TYR A C 1
ATOM 1399 O O . TYR A 1 166 ? -1.535 -5.968 5.099 1.00 95.62 166 TYR A O 1
ATOM 1407 N N . VAL A 1 167 ? -2.6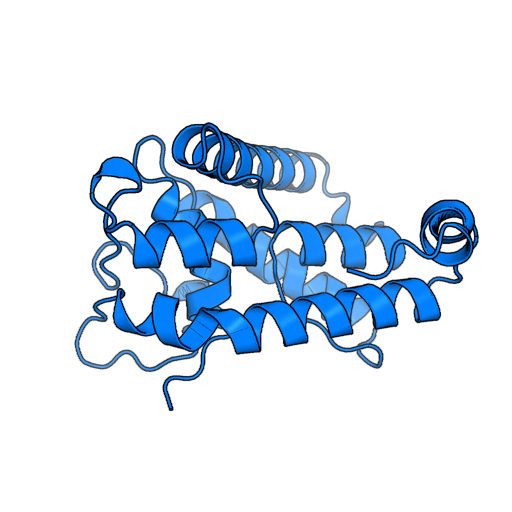36 -5.924 3.150 1.00 94.69 167 VAL A N 1
ATOM 1408 C CA . VAL A 1 167 ? -1.528 -6.523 2.384 1.00 94.69 167 VAL A CA 1
ATOM 1409 C C . VAL A 1 167 ? -0.196 -5.804 2.595 1.00 94.69 167 VAL A C 1
ATOM 1411 O O . VAL A 1 167 ? 0.762 -6.486 2.950 1.00 94.69 167 VAL A O 1
ATOM 1414 N N . PRO A 1 168 ? -0.096 -4.464 2.500 1.00 94.44 168 PRO A N 1
ATOM 1415 C CA . PRO A 1 168 ? 1.174 -3.781 2.744 1.00 94.44 168 PRO A CA 1
ATOM 1416 C C . PRO A 1 168 ? 1.698 -3.992 4.169 1.00 94.44 168 PRO A C 1
ATOM 1418 O O . PRO A 1 168 ? 2.899 -3.933 4.404 1.00 94.44 168 PRO A O 1
ATOM 1421 N N . ILE A 1 169 ? 0.814 -4.230 5.136 1.00 95.19 169 ILE A N 1
ATOM 1422 C CA . ILE A 1 169 ? 1.182 -4.477 6.533 1.00 95.19 169 ILE A CA 1
ATOM 1423 C C . ILE A 1 169 ? 1.730 -5.904 6.672 1.00 95.19 169 ILE A C 1
ATOM 1425 O O . ILE A 1 169 ? 2.734 -6.115 7.342 1.00 95.19 169 ILE A O 1
ATOM 1429 N N . LEU A 1 170 ? 1.116 -6.878 6.000 1.00 93.88 170 LEU A N 1
ATOM 1430 C CA . LEU A 1 170 ? 1.549 -8.279 5.995 1.00 93.88 170 LEU A CA 1
ATOM 1431 C C . LEU A 1 170 ? 2.895 -8.479 5.292 1.00 93.88 170 LEU A C 1
ATOM 1433 O O . LEU A 1 170 ? 3.709 -9.286 5.735 1.00 93.88 170 LEU A O 1
ATOM 1437 N N . THR A 1 171 ? 3.135 -7.751 4.202 1.00 92.88 171 THR A N 1
ATOM 1438 C CA . THR A 1 171 ? 4.318 -7.948 3.350 1.00 92.88 171 THR A CA 1
ATOM 1439 C C . THR A 1 171 ? 5.550 -7.194 3.838 1.00 92.88 171 THR A C 1
ATOM 1441 O O . THR A 1 171 ? 6.626 -7.350 3.270 1.00 92.88 171 THR A O 1
ATOM 1444 N N . GLN A 1 172 ? 5.401 -6.336 4.850 1.00 92.19 172 GLN A N 1
ATOM 1445 C CA . GLN A 1 172 ? 6.456 -5.414 5.300 1.00 92.19 172 GLN A CA 1
ATOM 1446 C C . GLN A 1 172 ? 6.565 -5.331 6.819 1.00 92.19 172 GLN A C 1
ATOM 1448 O O . GLN A 1 172 ? 7.569 -4.858 7.346 1.00 92.19 172 GLN A O 1
ATOM 1453 N N . GLY A 1 173 ? 5.520 -5.747 7.530 1.00 82.81 173 GLY A N 1
ATOM 1454 C CA . GLY A 1 173 ? 5.507 -5.794 8.975 1.00 82.81 173 GLY A CA 1
ATOM 1455 C C . GLY A 1 173 ? 6.485 -6.829 9.507 1.00 82.81 173 GLY A C 1
ATOM 1456 O O . GLY A 1 173 ? 6.616 -7.919 8.961 1.00 82.81 173 GLY A O 1
ATOM 1457 N N . ILE A 1 174 ? 7.133 -6.487 10.612 1.00 74.56 174 ILE A N 1
ATOM 1458 C CA . ILE A 1 174 ? 7.922 -7.404 11.428 1.00 74.56 174 ILE A CA 1
ATOM 1459 C C . ILE A 1 174 ? 7.224 -7.422 12.788 1.00 74.56 174 ILE A C 1
ATOM 1461 O O . ILE A 1 174 ? 6.949 -6.360 13.353 1.00 74.56 174 ILE A O 1
ATOM 1465 N N . LYS A 1 175 ? 6.859 -8.609 13.288 1.00 60.81 175 LYS A N 1
ATOM 1466 C CA . LYS A 1 175 ? 6.406 -8.744 14.679 1.00 60.81 175 LYS A CA 1
ATOM 1467 C C . LYS A 1 175 ? 7.654 -8.718 15.558 1.00 60.81 175 LYS A C 1
ATOM 1469 O O 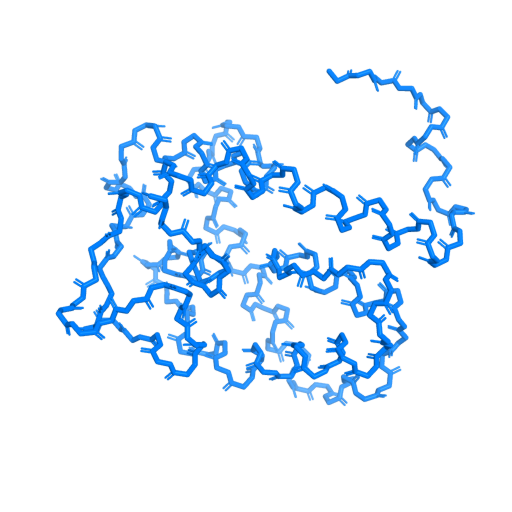. LYS A 1 175 ? 8.482 -9.615 15.432 1.00 60.81 175 LYS A O 1
ATOM 1474 N N . ASN A 1 176 ? 7.784 -7.671 16.372 1.00 52.91 176 ASN A N 1
ATOM 1475 C CA . ASN A 1 176 ? 8.745 -7.638 17.475 1.00 52.91 176 ASN A CA 1
ATOM 1476 C C . ASN A 1 176 ? 8.269 -8.539 18.613 1.00 52.91 176 ASN A C 1
ATOM 1478 O O . ASN A 1 176 ? 7.032 -8.606 18.810 1.00 52.91 176 ASN A O 1
#

Organism: Strongyloides stercoralis (NCBI:txid6248)

Foldseek 3Di:
DPPPVCVVVCLVVDDLLVVLQVLLVVLVVLCVVQLQVQVVQKDFDPPDAPLDQLVRDACVGIDHDALVPDDPSNLVSLCVSQVHDPVVSNVVLLVLLVVLLVVLVVCVVVVCLVVDDQNVLSVNCSSQSNHDHSPDDSVNSSVVSVSCSVNVVNQDDVRRSVSSSCNNSNNPPHHD

Sequence (176 aa):
MFLAPKYVFTRHFWSTPKYKEFLSNNLISKSQSHFTSLLSSIKLKEGLSLPIKVSEIKDNNIFISKLEEMDRNQLYHLLRFYQLSPFNGITKLKERALLIHCLDNIIKNNNNIDTMDERELIKQLYIRRIMFTNDESIDILRERLKEWLKYSEKIYKDGNESFALYVPILTQGIKN

pLDDT: mean 89.94, std 11.36, range [38.19, 97.94]